Protein AF-A0A7X0UCZ8-F1 (afdb_monomer_lite)

Organism: NCBI:txid592050

pLDDT: mean 82.76, std 19.68, range [29.31, 97.31]

Secondary structure (DSSP, 8-state):
--GGGSS-HHHHHHHHHHHHHSEE--HHHHHHHHHHHHHH-HHHHHHHHHHTTTTS-HHHHHHHHHHHTT--S-HHHHHHHHHHHHHH-GGGHHHHHHHHHHHHHTTTT--GGGGGGHHHHHHHHHHHHHHHHHHHSTT--S-EETT---------TTSPPPPPP---

Structure (mmCIF, N/CA/C/O backbone):
data_AF-A0A7X0UCZ8-F1
#
_entry.id   AF-A0A7X0UCZ8-F1
#
loop_
_atom_site.group_PDB
_atom_site.id
_atom_site.type_symbol
_atom_site.label_atom_id
_atom_site.label_alt_id
_atom_site.label_comp_id
_atom_site.label_asym_id
_atom_site.label_entity_id
_atom_site.label_seq_id
_atom_site.pdbx_PDB_ins_code
_atom_site.Cartn_x
_atom_site.Cartn_y
_atom_site.Cartn_z
_atom_site.occupancy
_atom_site.B_iso_or_equiv
_atom_site.auth_seq_id
_atom_site.auth_comp_id
_atom_site.auth_asym_id
_atom_site.auth_atom_id
_atom_site.pdbx_PDB_model_num
ATOM 1 N N . MET A 1 1 ? -18.449 2.171 -10.827 1.00 29.31 1 MET A N 1
ATOM 2 C CA . MET A 1 1 ? -17.319 2.023 -11.766 1.00 29.31 1 MET A CA 1
ATOM 3 C C . MET A 1 1 ? -16.038 2.181 -10.957 1.00 29.31 1 MET A C 1
ATOM 5 O O . MET A 1 1 ? -15.654 3.304 -10.693 1.00 29.31 1 MET A O 1
ATOM 9 N N . ALA A 1 2 ? -15.457 1.082 -10.466 1.00 35.38 2 ALA A N 1
ATOM 10 C CA . ALA A 1 2 ? -14.212 1.088 -9.673 1.00 35.38 2 ALA A CA 1
ATOM 11 C C . ALA A 1 2 ? -13.011 0.537 -10.474 1.00 35.38 2 ALA A C 1
ATOM 13 O O . ALA A 1 2 ? -11.942 0.298 -9.931 1.00 35.38 2 ALA A O 1
ATOM 14 N N . GLN A 1 3 ? -13.213 0.309 -11.777 1.00 36.84 3 GLN A N 1
ATOM 15 C CA . GLN A 1 3 ? -12.287 -0.409 -12.654 1.00 36.84 3 GLN A CA 1
ATOM 16 C C . GLN A 1 3 ? -11.164 0.477 -13.217 1.00 36.84 3 GLN A C 1
ATOM 18 O O . GLN A 1 3 ? -10.172 -0.047 -13.688 1.00 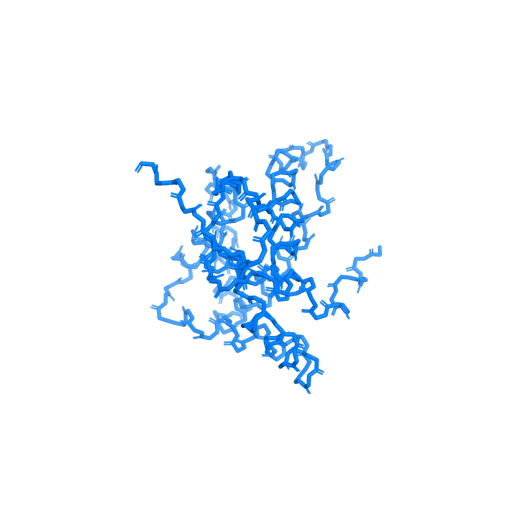36.84 3 GLN A O 1
ATOM 23 N N . THR A 1 4 ? -11.279 1.803 -13.125 1.00 46.66 4 THR A N 1
ATOM 24 C CA . THR A 1 4 ? -10.400 2.753 -13.830 1.00 46.66 4 THR A CA 1
ATOM 25 C C . THR A 1 4 ? -9.068 3.061 -13.134 1.00 46.66 4 THR A C 1
ATOM 27 O O . THR A 1 4 ? -8.270 3.804 -13.692 1.00 46.66 4 THR A O 1
ATOM 30 N N . LEU A 1 5 ? -8.804 2.534 -11.928 1.00 45.72 5 LEU A N 1
ATOM 31 C CA . LEU A 1 5 ? -7.565 2.820 -11.174 1.00 45.72 5 LEU A CA 1
ATOM 32 C C . LEU A 1 5 ? -6.546 1.665 -11.147 1.00 45.72 5 LEU A C 1
ATOM 34 O O . LEU A 1 5 ? -5.424 1.859 -10.684 1.00 45.72 5 LEU A O 1
ATOM 38 N N . PHE A 1 6 ? -6.915 0.483 -11.653 1.00 54.38 6 PHE A N 1
ATOM 39 C CA . PHE A 1 6 ? -5.992 -0.632 -11.919 1.00 54.38 6 PHE A CA 1
ATOM 40 C C . PHE A 1 6 ? -5.292 -0.515 -13.276 1.00 54.38 6 PHE A C 1
ATOM 42 O O . PHE A 1 6 ? -4.556 -1.419 -13.652 1.00 54.38 6 PHE A O 1
ATOM 49 N N . ASP A 1 7 ? -5.516 0.574 -14.010 1.00 65.31 7 ASP A N 1
ATOM 50 C CA . ASP A 1 7 ? -4.993 0.720 -15.368 1.00 65.31 7 ASP A CA 1
ATOM 51 C C . ASP A 1 7 ? -3.790 1.668 -15.446 1.00 65.31 7 ASP A C 1
ATOM 53 O O . ASP A 1 7 ? -3.128 1.717 -16.479 1.00 65.31 7 ASP A O 1
ATOM 57 N N . ASP A 1 8 ? -3.481 2.410 -14.372 1.00 87.31 8 ASP A N 1
ATOM 58 C CA . ASP A 1 8 ? -2.333 3.321 -14.342 1.00 87.31 8 ASP A CA 1
ATOM 59 C C . ASP A 1 8 ? -1.157 2.734 -13.531 1.00 87.31 8 ASP A C 1
ATOM 61 O O . ASP A 1 8 ? -1.192 2.722 -12.291 1.00 87.31 8 ASP A O 1
ATOM 65 N N . PRO A 1 9 ? -0.067 2.306 -14.203 1.00 91.81 9 PRO A N 1
ATOM 66 C CA . PRO A 1 9 ? 1.162 1.855 -13.556 1.00 91.81 9 PRO A CA 1
ATOM 67 C C . PRO A 1 9 ? 1.762 2.866 -12.577 1.00 91.81 9 PRO A C 1
ATOM 69 O O . PRO A 1 9 ? 2.410 2.470 -11.606 1.00 91.81 9 PRO A O 1
ATOM 72 N N . ARG A 1 10 ? 1.558 4.169 -12.798 1.00 92.69 10 ARG A N 1
ATOM 73 C CA . ARG A 1 10 ? 2.065 5.228 -11.918 1.00 92.69 10 ARG A CA 1
ATOM 74 C C . ARG A 1 10 ? 1.300 5.266 -10.608 1.00 92.69 10 ARG A C 1
ATOM 76 O O . ARG A 1 10 ? 1.928 5.240 -9.553 1.00 92.69 10 ARG A O 1
ATOM 83 N N . ALA A 1 11 ? -0.030 5.262 -10.673 1.00 91.31 11 ALA A N 1
ATOM 84 C CA . ALA A 1 11 ? -0.882 5.220 -9.490 1.00 91.31 11 ALA A CA 1
ATOM 85 C C . ALA A 1 11 ? -0.619 3.956 -8.661 1.00 91.31 11 ALA A C 1
ATOM 87 O O . ALA A 1 11 ? -0.401 4.052 -7.454 1.00 91.31 11 ALA A O 1
ATOM 88 N N . ALA A 1 12 ? -0.543 2.786 -9.305 1.00 93.69 12 ALA A N 1
ATOM 89 C CA . ALA A 1 12 ? -0.247 1.531 -8.617 1.00 93.69 12 ALA A CA 1
ATOM 90 C C . ALA A 1 12 ? 1.138 1.538 -7.954 1.00 93.69 12 ALA A C 1
ATOM 92 O O . ALA A 1 12 ? 1.274 1.115 -6.806 1.00 93.69 12 ALA A O 1
ATOM 93 N N . THR A 1 13 ? 2.156 2.074 -8.637 1.00 95.19 13 THR A N 1
ATOM 94 C CA . THR A 1 13 ? 3.500 2.231 -8.065 1.00 95.19 13 THR A CA 1
ATOM 95 C C . THR A 1 13 ? 3.471 3.141 -6.839 1.00 95.19 13 THR A C 1
ATOM 97 O O . THR A 1 13 ? 4.021 2.775 -5.799 1.00 95.19 13 THR A O 1
ATOM 100 N N . THR A 1 14 ? 2.805 4.296 -6.913 1.00 94.12 14 THR A N 1
ATOM 101 C CA . THR A 1 14 ? 2.688 5.211 -5.770 1.00 94.12 14 THR A CA 1
ATOM 102 C C . THR A 1 14 ? 1.972 4.540 -4.598 1.00 94.12 14 THR A C 1
ATOM 104 O O . THR A 1 14 ? 2.508 4.532 -3.493 1.00 94.12 14 THR A O 1
ATOM 107 N N . ILE A 1 15 ? 0.814 3.915 -4.836 1.00 95.12 15 ILE A N 1
ATOM 108 C CA . ILE A 1 15 ? 0.029 3.233 -3.796 1.00 95.12 15 ILE A CA 1
ATOM 109 C C . ILE A 1 15 ? 0.858 2.155 -3.100 1.00 95.12 15 ILE A C 1
ATOM 111 O O . ILE A 1 15 ? 0.888 2.118 -1.874 1.00 95.12 15 ILE A O 1
ATOM 115 N N . LEU A 1 16 ? 1.560 1.304 -3.852 1.00 96.06 16 LEU A N 1
ATOM 116 C CA . LEU A 1 16 ? 2.333 0.208 -3.271 1.00 96.06 16 LEU A CA 1
ATOM 117 C C . LEU A 1 16 ? 3.518 0.708 -2.438 1.00 96.06 16 LEU A C 1
ATOM 119 O O . LEU A 1 16 ? 3.720 0.206 -1.336 1.00 96.06 16 LEU A O 1
ATOM 123 N N . ASN A 1 17 ? 4.261 1.723 -2.894 1.00 95.62 17 ASN A N 1
ATOM 124 C CA . ASN A 1 17 ? 5.337 2.301 -2.075 1.00 95.62 17 ASN A CA 1
ATOM 125 C C . ASN A 1 17 ? 4.781 2.941 -0.796 1.00 95.62 17 ASN A C 1
ATOM 127 O O . ASN A 1 17 ? 5.314 2.717 0.286 1.00 95.62 17 ASN A O 1
ATOM 131 N N . ARG A 1 18 ? 3.672 3.680 -0.880 1.00 94.06 18 ARG A N 1
ATOM 132 C CA . ARG A 1 18 ? 3.057 4.291 0.305 1.00 94.06 18 ARG A CA 1
ATOM 133 C C . ARG A 1 18 ? 2.524 3.238 1.276 1.00 94.06 18 ARG A C 1
ATOM 135 O O . ARG A 1 18 ? 2.893 3.253 2.441 1.00 94.06 18 ARG A O 1
ATOM 142 N N . ALA A 1 19 ? 1.762 2.261 0.795 1.00 95.25 19 ALA A N 1
ATOM 143 C CA . ALA A 1 19 ? 1.160 1.232 1.639 1.00 95.25 19 ALA A CA 1
ATOM 144 C C . ALA A 1 19 ? 2.196 0.313 2.311 1.00 95.25 19 ALA A C 1
ATOM 146 O O . ALA A 1 19 ? 2.001 -0.100 3.454 1.00 95.25 19 ALA A O 1
ATOM 147 N N . PHE A 1 20 ? 3.302 -0.017 1.635 1.00 95.69 20 PHE A N 1
ATOM 148 C CA . PHE A 1 20 ? 4.283 -0.980 2.148 1.00 95.69 20 PHE A CA 1
ATOM 149 C C . PHE A 1 20 ? 5.530 -0.366 2.776 1.00 95.69 20 PHE A C 1
ATOM 151 O O . PHE A 1 20 ? 6.134 -1.007 3.631 1.00 95.69 20 PHE A O 1
ATOM 158 N N . THR A 1 21 ? 5.980 0.809 2.356 1.00 92.50 21 THR A N 1
ATOM 159 C CA . THR A 1 21 ? 7.225 1.392 2.882 1.00 92.50 21 THR A CA 1
ATOM 160 C C . THR A 1 21 ? 7.039 2.785 3.442 1.00 92.50 21 THR A C 1
ATOM 162 O O . THR A 1 21 ? 7.993 3.326 3.992 1.00 92.50 21 THR A O 1
ATOM 165 N N . ASP A 1 22 ? 5.839 3.354 3.315 1.00 92.06 22 ASP A N 1
ATOM 166 C CA . ASP A 1 22 ? 5.529 4.712 3.739 1.00 92.06 22 ASP A CA 1
ATOM 167 C C . ASP A 1 22 ? 6.509 5.745 3.146 1.00 92.06 22 ASP A C 1
ATOM 169 O O . ASP A 1 22 ? 6.896 6.741 3.760 1.00 92.06 22 ASP A O 1
ATOM 173 N N . GLN A 1 23 ? 6.941 5.499 1.902 1.00 88.19 23 GLN A N 1
ATOM 174 C CA . GLN A 1 23 ? 7.967 6.278 1.208 1.00 88.19 23 GLN A CA 1
ATOM 175 C C . GLN A 1 23 ? 7.531 6.702 -0.195 1.00 88.19 23 GLN A C 1
ATOM 177 O O . GLN A 1 23 ? 6.704 6.065 -0.844 1.00 88.19 23 GLN A O 1
ATOM 182 N N . SER A 1 24 ? 8.148 7.780 -0.666 1.00 88.94 24 SER A N 1
ATOM 183 C CA . SER A 1 24 ? 8.110 8.268 -2.041 1.00 88.94 24 SER A CA 1
ATOM 184 C C . SER A 1 24 ? 9.463 7.952 -2.690 1.00 88.94 24 SER A C 1
ATOM 186 O O . SER A 1 24 ? 10.478 8.502 -2.251 1.00 88.94 24 SER A O 1
ATOM 188 N N . PRO A 1 25 ? 9.537 7.030 -3.663 1.00 88.56 25 PRO A N 1
ATOM 189 C CA . PRO A 1 25 ? 10.800 6.679 -4.308 1.00 88.56 25 PRO A CA 1
ATOM 190 C C . PRO A 1 25 ? 11.411 7.868 -5.067 1.00 88.56 25 PRO A C 1
ATOM 192 O O . PRO A 1 25 ? 10.709 8.778 -5.501 1.00 88.56 25 PRO A O 1
ATOM 195 N N . SER A 1 26 ? 12.731 7.838 -5.279 1.00 87.81 26 SER A N 1
ATOM 196 C CA . SER A 1 26 ? 13.392 8.794 -6.179 1.00 87.81 26 SER A CA 1
ATOM 197 C C . SER A 1 26 ? 12.856 8.677 -7.608 1.00 87.81 26 SER A C 1
ATOM 199 O O . SER A 1 26 ? 12.339 7.629 -8.001 1.00 87.81 26 SER A O 1
ATOM 201 N N . TYR A 1 27 ? 13.058 9.707 -8.431 1.00 86.19 27 TYR A N 1
ATOM 202 C CA . TYR A 1 27 ? 12.610 9.723 -9.826 1.00 86.19 27 TYR A CA 1
ATOM 203 C C . TYR A 1 27 ? 13.089 8.513 -10.632 1.00 86.19 27 TYR A C 1
ATOM 205 O O . TYR A 1 27 ? 12.324 7.888 -11.369 1.00 86.19 27 TYR A O 1
ATOM 213 N N . ALA A 1 28 ? 14.360 8.141 -10.473 1.00 90.62 28 ALA A N 1
ATOM 214 C CA . ALA A 1 28 ? 14.927 6.988 -11.162 1.00 90.62 28 ALA A CA 1
ATOM 215 C C . ALA A 1 28 ? 14.292 5.671 -10.684 1.00 90.62 28 ALA A C 1
ATOM 217 O O . ALA A 1 28 ? 13.911 4.833 -11.501 1.00 90.62 28 ALA A O 1
ATOM 218 N N . ALA A 1 29 ? 14.135 5.496 -9.367 1.00 93.19 29 ALA A N 1
ATOM 219 C CA . ALA A 1 29 ? 13.517 4.301 -8.801 1.00 93.19 29 ALA A CA 1
ATOM 220 C C . ALA A 1 29 ? 12.037 4.187 -9.195 1.00 93.19 29 ALA A C 1
ATOM 222 O O . ALA A 1 29 ? 11.591 3.106 -9.575 1.00 93.19 29 ALA A O 1
ATOM 223 N N . PHE A 1 30 ? 11.299 5.298 -9.169 1.00 93.75 30 PHE A N 1
ATOM 224 C CA . PHE A 1 30 ? 9.903 5.368 -9.581 1.00 93.75 30 PHE A CA 1
ATOM 225 C C . PHE A 1 30 ? 9.725 4.972 -11.046 1.00 93.75 30 PHE A C 1
ATOM 227 O O . PHE A 1 30 ? 8.945 4.072 -11.340 1.00 93.75 30 PHE A O 1
ATOM 234 N N . ASN A 1 31 ? 10.496 5.562 -11.964 1.00 95.25 31 ASN A N 1
ATOM 235 C CA . ASN A 1 31 ? 10.395 5.227 -13.387 1.00 95.25 31 ASN A CA 1
ATOM 236 C C . ASN A 1 31 ? 10.770 3.771 -13.680 1.00 95.25 31 ASN A C 1
ATOM 238 O O . ASN A 1 31 ? 10.119 3.136 -14.507 1.00 95.25 31 ASN A O 1
ATOM 242 N N . ASN A 1 32 ? 11.759 3.211 -12.977 1.00 96.25 32 ASN A N 1
ATOM 243 C CA . ASN A 1 32 ? 12.087 1.790 -13.097 1.00 96.25 32 ASN A CA 1
ATOM 244 C C . ASN A 1 32 ? 10.921 0.903 -12.640 1.00 96.25 32 ASN A C 1
ATOM 246 O O . ASN A 1 32 ? 10.589 -0.072 -13.308 1.00 96.25 32 ASN A O 1
ATOM 250 N N . GLN A 1 33 ? 10.269 1.247 -11.527 1.00 96.00 33 GLN A N 1
ATOM 251 C CA . GLN A 1 33 ? 9.104 0.515 -11.030 1.00 96.00 33 GLN A CA 1
ATOM 252 C C . GLN A 1 33 ? 7.895 0.633 -11.960 1.00 96.00 33 GLN A C 1
ATOM 254 O O . GLN A 1 33 ? 7.278 -0.379 -12.272 1.00 96.00 33 GLN A O 1
ATOM 259 N N . VAL A 1 34 ? 7.621 1.826 -12.489 1.00 95.94 34 VAL A N 1
ATOM 260 C CA . VAL A 1 34 ? 6.572 2.058 -13.492 1.00 95.94 34 VAL A CA 1
ATOM 261 C C . VAL A 1 34 ? 6.841 1.254 -14.768 1.00 95.94 34 VAL A C 1
ATOM 263 O O . VAL A 1 34 ? 5.917 0.661 -15.326 1.00 95.94 34 VAL A O 1
ATOM 266 N N . ALA A 1 35 ? 8.096 1.182 -15.220 1.00 96.62 35 ALA A N 1
ATOM 267 C CA . ALA A 1 35 ? 8.480 0.370 -16.372 1.00 96.62 35 ALA A CA 1
ATOM 268 C C . ALA A 1 35 ? 8.284 -1.133 -16.110 1.00 96.62 35 ALA A C 1
ATOM 270 O O . ALA A 1 35 ? 7.771 -1.831 -16.983 1.00 96.62 35 ALA A O 1
ATOM 271 N N . MET A 1 36 ? 8.626 -1.624 -14.910 1.00 95.00 36 MET A N 1
ATOM 272 C CA . MET A 1 36 ? 8.345 -3.008 -14.498 1.00 95.00 36 MET A CA 1
ATOM 273 C C . MET A 1 36 ? 6.839 -3.287 -14.466 1.00 95.00 36 MET A C 1
ATOM 275 O O . MET A 1 36 ? 6.382 -4.248 -15.073 1.00 95.00 36 MET A O 1
ATOM 279 N N . ALA A 1 37 ? 6.058 -2.412 -13.832 1.00 94.94 37 ALA A N 1
ATOM 280 C CA . ALA A 1 37 ? 4.606 -2.529 -13.753 1.00 94.94 37 ALA A CA 1
ATOM 281 C C . ALA A 1 37 ? 3.945 -2.553 -15.142 1.00 94.94 37 ALA A C 1
ATOM 283 O O . ALA A 1 37 ? 3.028 -3.334 -15.386 1.00 94.94 37 ALA A O 1
ATOM 284 N N . THR A 1 38 ? 4.458 -1.749 -16.076 1.00 93.88 38 THR A N 1
ATOM 285 C CA . THR A 1 38 ? 3.991 -1.720 -17.469 1.00 93.88 38 THR A CA 1
ATOM 286 C C . THR A 1 38 ? 4.355 -3.000 -18.224 1.00 93.88 38 THR A C 1
ATOM 288 O O . THR A 1 38 ? 3.549 -3.497 -19.004 1.00 93.88 38 THR A O 1
ATOM 291 N N . SER A 1 39 ? 5.561 -3.538 -18.022 1.00 95.38 39 SER A N 1
ATOM 292 C CA . SER A 1 39 ? 6.051 -4.689 -18.788 1.00 95.38 39 SER A CA 1
ATOM 293 C C . SER A 1 39 ? 5.473 -6.022 -18.317 1.00 95.38 39 SER A C 1
ATOM 295 O O . SER A 1 39 ? 5.191 -6.884 -19.146 1.00 95.38 39 SER A O 1
ATOM 297 N N . MET A 1 40 ? 5.288 -6.195 -17.006 1.00 94.31 40 MET A N 1
ATOM 298 C CA . MET A 1 40 ? 4.817 -7.452 -16.415 1.00 94.31 40 MET A CA 1
ATOM 299 C C . MET A 1 40 ? 3.318 -7.456 -16.088 1.00 94.31 40 MET A C 1
ATOM 301 O O . MET A 1 40 ? 2.758 -8.511 -15.803 1.00 94.31 40 MET A O 1
ATOM 305 N N . GLY A 1 41 ? 2.665 -6.293 -16.154 1.00 93.75 41 GLY A N 1
ATOM 306 C CA . GLY A 1 41 ? 1.278 -6.098 -15.741 1.00 93.75 41 GLY A CA 1
ATOM 307 C C . GLY A 1 41 ? 1.150 -5.793 -14.246 1.00 93.75 41 GLY A C 1
ATOM 308 O O . GLY A 1 41 ? 1.965 -6.224 -13.426 1.00 93.75 41 GLY A O 1
ATOM 309 N N . LEU A 1 42 ? 0.105 -5.040 -13.879 1.00 92.19 42 LEU A N 1
ATOM 310 C CA . LEU A 1 42 ? -0.037 -4.518 -12.512 1.00 92.19 42 LEU A CA 1
ATOM 311 C C . LEU A 1 42 ? -0.262 -5.610 -11.468 1.00 92.19 42 LEU A C 1
ATOM 313 O O . LEU A 1 42 ? 0.221 -5.476 -10.349 1.00 92.19 42 LEU A O 1
ATOM 317 N N . GLU A 1 43 ? -0.958 -6.689 -11.828 1.00 92.56 43 GLU A N 1
ATOM 318 C CA . GLU A 1 43 ? -1.190 -7.816 -10.922 1.00 92.56 43 GLU A CA 1
ATOM 319 C C . GLU A 1 43 ? 0.132 -8.487 -10.534 1.00 92.56 43 GLU A C 1
ATOM 321 O O . GLU A 1 43 ? 0.460 -8.573 -9.352 1.00 92.56 43 GLU A O 1
ATOM 326 N N . ALA A 1 44 ? 0.940 -8.876 -11.526 1.00 94.56 44 ALA A N 1
ATOM 327 C CA . ALA A 1 44 ? 2.245 -9.486 -11.289 1.00 94.56 44 ALA A CA 1
ATOM 328 C C . ALA A 1 44 ? 3.195 -8.534 -10.547 1.00 94.56 44 ALA A C 1
ATOM 330 O O . ALA A 1 44 ? 3.899 -8.955 -9.631 1.00 94.56 44 ALA A O 1
ATOM 331 N N . PHE A 1 45 ? 3.172 -7.241 -10.879 1.00 95.69 45 PHE A N 1
ATOM 332 C CA . PHE A 1 45 ? 3.951 -6.233 -10.166 1.00 95.69 45 PHE A CA 1
ATOM 333 C C . PHE A 1 45 ? 3.541 -6.099 -8.694 1.00 95.69 45 PHE A C 1
ATOM 335 O O . PHE A 1 45 ? 4.408 -6.049 -7.822 1.00 95.69 45 PHE A O 1
ATOM 342 N N . ALA A 1 46 ? 2.239 -6.075 -8.397 1.00 95.62 46 ALA A N 1
ATOM 343 C CA . ALA A 1 46 ? 1.743 -6.007 -7.028 1.00 95.62 46 ALA A CA 1
ATOM 344 C C . ALA A 1 46 ? 2.171 -7.242 -6.225 1.00 95.62 46 ALA A C 1
ATOM 346 O O . ALA A 1 46 ? 2.667 -7.097 -5.107 1.00 95.62 46 ALA A O 1
ATOM 347 N N . LEU A 1 47 ? 2.048 -8.441 -6.803 1.00 95.81 47 LEU A N 1
ATOM 348 C CA . LEU A 1 47 ? 2.506 -9.687 -6.183 1.00 95.81 47 LEU A CA 1
ATOM 349 C C . LEU A 1 47 ? 4.008 -9.661 -5.880 1.00 95.81 47 LEU A C 1
ATOM 351 O O . LEU A 1 47 ? 4.402 -9.936 -4.747 1.00 95.81 47 LEU A O 1
ATOM 355 N N . GLU A 1 48 ? 4.834 -9.256 -6.846 1.00 95.94 48 GLU A N 1
ATOM 356 C CA . GLU A 1 48 ? 6.287 -9.135 -6.677 1.00 95.94 48 GLU A CA 1
ATOM 357 C C . GLU A 1 48 ? 6.652 -8.109 -5.590 1.00 95.94 48 GLU A C 1
ATOM 359 O O . GLU A 1 48 ? 7.588 -8.305 -4.810 1.00 95.94 48 GLU A O 1
ATOM 364 N N . PHE A 1 49 ? 5.894 -7.013 -5.488 1.00 95.25 49 PHE A N 1
ATOM 365 C CA . PHE A 1 49 ? 6.085 -6.015 -4.438 1.00 95.25 49 PHE A CA 1
ATOM 366 C C . PHE A 1 49 ? 5.748 -6.588 -3.056 1.00 95.25 49 PHE A C 1
ATOM 368 O O . PHE A 1 49 ? 6.546 -6.464 -2.125 1.00 95.25 49 PHE A O 1
ATOM 375 N N . GLY A 1 50 ? 4.594 -7.249 -2.928 1.00 95.12 50 GLY A N 1
ATOM 376 C CA . GLY A 1 50 ? 4.136 -7.869 -1.683 1.00 95.12 50 GLY A CA 1
ATOM 377 C C . GLY A 1 50 ? 5.028 -9.024 -1.221 1.00 95.12 50 GLY A C 1
ATOM 378 O O . GLY A 1 50 ? 5.244 -9.191 -0.021 1.00 95.12 50 GLY A O 1
ATOM 379 N N . ALA A 1 51 ? 5.627 -9.771 -2.152 1.00 95.69 51 ALA A N 1
ATOM 380 C CA . ALA A 1 51 ? 6.539 -10.876 -1.855 1.00 95.69 51 ALA A CA 1
ATOM 381 C C . ALA A 1 51 ? 7.760 -10.445 -1.020 1.00 95.69 51 ALA A C 1
ATOM 383 O O . ALA A 1 51 ? 8.272 -11.231 -0.221 1.00 95.69 51 ALA A O 1
ATOM 384 N N . ARG A 1 52 ? 8.178 -9.174 -1.113 1.00 94.75 52 ARG A N 1
ATOM 385 C CA . ARG A 1 52 ? 9.258 -8.588 -0.291 1.00 94.75 52 ARG A CA 1
ATOM 386 C C . ARG A 1 52 ? 8.943 -8.593 1.208 1.00 94.75 52 ARG A C 1
ATOM 388 O O . ARG A 1 52 ? 9.854 -8.504 2.024 1.00 94.75 52 ARG A O 1
ATOM 395 N N . PHE A 1 53 ? 7.667 -8.728 1.563 1.00 95.12 53 PHE A N 1
ATOM 396 C CA . PHE A 1 53 ? 7.159 -8.735 2.933 1.00 95.12 53 PHE A CA 1
ATOM 397 C C . PHE A 1 53 ? 6.697 -10.127 3.387 1.00 95.12 53 PHE A C 1
ATOM 399 O O . PHE A 1 53 ? 6.092 -10.258 4.448 1.00 95.12 53 PHE A O 1
ATOM 406 N N . ALA A 1 54 ? 7.012 -11.193 2.639 1.00 91.50 54 ALA A N 1
ATOM 407 C CA . ALA A 1 54 ? 6.574 -12.561 2.943 1.00 91.50 54 ALA A CA 1
ATOM 408 C C . ALA A 1 54 ? 7.045 -13.100 4.314 1.00 91.50 54 ALA A C 1
ATOM 410 O O . ALA A 1 54 ? 6.470 -14.069 4.828 1.00 91.50 54 ALA A O 1
ATOM 411 N N . GLY A 1 55 ? 8.083 -12.479 4.892 1.00 92.94 55 GLY A N 1
ATOM 412 C CA . GLY A 1 55 ? 8.600 -12.779 6.229 1.00 92.94 55 GLY A CA 1
ATOM 413 C C . GLY A 1 55 ? 7.719 -12.285 7.382 1.00 92.94 55 GLY A C 1
ATOM 414 O O . GLY A 1 55 ? 7.910 -12.735 8.508 1.00 92.94 55 GLY A O 1
ATOM 415 N N . LEU A 1 56 ? 6.756 -11.399 7.118 1.00 95.69 56 LEU A N 1
ATOM 416 C CA . LEU A 1 56 ? 5.785 -10.939 8.109 1.00 95.69 56 LEU A CA 1
ATOM 417 C C . LEU A 1 56 ? 4.608 -11.921 8.221 1.00 95.69 56 LEU A C 1
ATOM 419 O O . LEU A 1 56 ? 4.222 -12.579 7.248 1.00 95.69 56 LEU A O 1
ATOM 423 N N . SER A 1 57 ? 4.032 -12.024 9.419 1.00 96.25 57 SER A N 1
ATOM 424 C CA . SER A 1 57 ? 2.752 -12.706 9.628 1.00 96.25 57 SER A CA 1
ATOM 425 C C . SER A 1 57 ? 1.589 -11.874 9.084 1.00 96.25 57 SER A C 1
ATOM 427 O O . SER A 1 57 ? 1.714 -10.672 8.871 1.00 96.25 57 SER A O 1
ATOM 429 N N . GLU A 1 58 ? 0.428 -12.491 8.899 1.00 96.19 58 GLU A N 1
ATOM 430 C CA . GLU A 1 58 ? -0.801 -11.824 8.458 1.00 96.19 58 GLU A CA 1
ATOM 431 C C . GLU A 1 58 ? -1.216 -10.704 9.423 1.00 96.19 58 GLU A C 1
ATOM 433 O O . GLU A 1 58 ? -1.675 -9.657 8.985 1.00 96.19 58 GLU A O 1
ATOM 438 N N . ASP A 1 59 ? -0.984 -10.905 10.722 1.00 95.12 59 ASP A N 1
ATOM 439 C CA . ASP A 1 59 ? -1.246 -9.934 11.791 1.00 95.12 59 ASP A CA 1
ATOM 440 C C . ASP A 1 59 ? -0.297 -8.719 11.717 1.00 95.12 59 ASP A C 1
ATOM 442 O O . ASP A 1 59 ? -0.702 -7.557 11.841 1.00 95.12 59 ASP A O 1
ATOM 446 N N . GLN A 1 60 ? 0.982 -8.987 11.430 1.00 96.69 60 GLN A N 1
ATOM 447 C CA . GLN A 1 60 ? 1.980 -7.947 11.192 1.00 96.69 60 GLN A CA 1
ATOM 448 C C . GLN A 1 60 ? 1.681 -7.190 9.897 1.00 96.69 60 GLN A C 1
ATOM 450 O O . GLN A 1 60 ? 1.730 -5.966 9.896 1.00 96.69 60 GLN A O 1
ATOM 455 N N . LEU A 1 61 ? 1.316 -7.891 8.820 1.00 96.38 61 LEU A N 1
ATOM 456 C CA . LEU A 1 61 ? 0.939 -7.290 7.541 1.00 96.38 61 LEU A CA 1
ATOM 457 C C . LEU A 1 61 ? -0.315 -6.427 7.675 1.00 96.38 61 LEU A C 1
ATOM 459 O O . LEU A 1 61 ? -0.322 -5.304 7.178 1.00 96.38 61 LEU A O 1
ATOM 463 N N . SER A 1 62 ? -1.353 -6.894 8.376 1.00 96.19 62 SER A N 1
ATOM 464 C CA . SER A 1 62 ? -2.569 -6.104 8.580 1.00 96.19 62 SER A CA 1
ATOM 465 C C . SER A 1 62 ? -2.287 -4.825 9.362 1.00 96.19 62 SER A C 1
ATOM 467 O O . SER A 1 62 ? -2.775 -3.759 8.996 1.00 96.19 62 SER A O 1
ATOM 469 N N . THR A 1 63 ? -1.467 -4.914 10.410 1.00 96.06 63 THR A N 1
ATOM 470 C CA . THR A 1 63 ? -1.074 -3.748 11.212 1.00 96.06 63 THR A CA 1
ATOM 471 C C . THR A 1 63 ? -0.219 -2.782 10.399 1.00 96.06 63 THR A C 1
ATOM 473 O O . THR A 1 63 ? -0.463 -1.579 10.423 1.00 96.06 63 THR A O 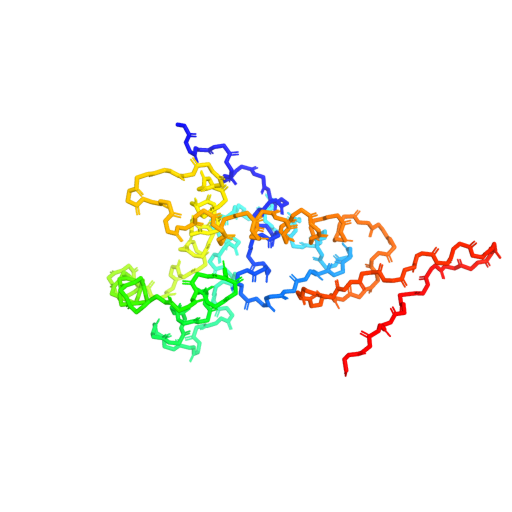1
ATOM 476 N N . HIS A 1 64 ? 0.748 -3.310 9.651 1.00 95.06 64 HIS A N 1
ATOM 477 C CA . HIS A 1 64 ? 1.677 -2.540 8.830 1.00 95.06 64 HIS A CA 1
ATOM 478 C C . HIS A 1 64 ? 0.961 -1.764 7.725 1.00 95.06 64 HIS A C 1
ATOM 480 O O . HIS A 1 64 ? 1.111 -0.549 7.631 1.00 95.06 64 HIS A O 1
ATOM 486 N N . LEU A 1 65 ? 0.128 -2.449 6.935 1.00 96.19 65 LEU A N 1
ATOM 487 C CA . LEU A 1 65 ? -0.630 -1.817 5.859 1.00 96.19 65 LEU A CA 1
ATOM 488 C C . LEU A 1 65 ? -1.581 -0.760 6.418 1.00 96.19 65 LEU A C 1
ATOM 490 O O . LEU A 1 65 ? -1.517 0.394 6.014 1.00 96.19 65 LEU A O 1
ATOM 494 N N . LEU A 1 66 ? -2.437 -1.113 7.381 1.00 95.62 66 LEU A N 1
ATOM 495 C CA . LEU A 1 66 ? -3.416 -0.159 7.913 1.00 95.62 66 LEU A CA 1
ATOM 496 C C . LEU A 1 66 ? -2.758 1.029 8.620 1.00 95.62 66 LEU A C 1
ATOM 498 O O . LEU A 1 66 ? -3.328 2.118 8.607 1.00 95.62 66 LEU A O 1
ATOM 502 N N . GLY A 1 67 ? -1.580 0.831 9.218 1.00 94.38 67 GLY A N 1
ATOM 503 C CA . GLY A 1 67 ? -0.775 1.908 9.788 1.00 94.38 67 GLY A CA 1
ATOM 504 C C . GLY A 1 67 ? -0.360 2.921 8.726 1.00 94.38 67 GLY A C 1
ATOM 505 O O . GLY A 1 67 ? -0.663 4.102 8.871 1.00 94.38 67 GLY A O 1
ATOM 506 N N . ASN A 1 68 ? 0.235 2.452 7.629 1.00 94.44 68 ASN A N 1
ATOM 507 C CA . ASN A 1 68 ? 0.690 3.318 6.536 1.00 94.44 68 ASN A CA 1
ATOM 508 C C . ASN A 1 68 ? -0.468 3.934 5.733 1.00 94.44 68 ASN A C 1
ATOM 510 O O . ASN A 1 68 ? -0.325 5.011 5.172 1.00 94.44 68 ASN A O 1
ATOM 514 N N . LEU A 1 69 ? -1.634 3.279 5.687 1.00 92.50 69 LEU A N 1
ATOM 515 C CA . LEU A 1 69 ? -2.857 3.867 5.127 1.00 92.50 69 LEU A CA 1
ATOM 516 C C . LEU A 1 69 ? -3.511 4.906 6.066 1.00 92.50 69 LEU A C 1
ATOM 518 O O . LEU A 1 69 ? -4.536 5.483 5.711 1.00 92.50 69 LEU A O 1
ATOM 522 N N . GLY A 1 70 ? -2.991 5.117 7.281 1.00 92.44 70 GLY A N 1
ATOM 523 C CA . GLY A 1 70 ? -3.590 6.028 8.264 1.00 92.44 70 GLY A CA 1
ATOM 524 C C . GLY A 1 70 ? -4.947 5.555 8.801 1.00 92.44 70 GLY A C 1
ATOM 525 O O . GLY A 1 70 ? -5.708 6.338 9.363 1.00 92.44 70 GLY A O 1
ATOM 526 N N . ALA A 1 71 ? -5.269 4.270 8.634 1.00 90.81 71 ALA A N 1
ATOM 527 C CA . ALA A 1 71 ? -6.541 3.671 9.036 1.00 90.81 71 ALA A CA 1
ATOM 528 C C . ALA A 1 71 ? -6.533 3.150 10.486 1.00 90.81 71 ALA A C 1
ATOM 530 O O . ALA A 1 71 ? -7.499 2.522 10.929 1.00 90.81 71 ALA A O 1
ATOM 531 N N . LEU A 1 72 ? -5.443 3.385 11.226 1.00 90.00 72 LEU A N 1
ATOM 532 C CA . LEU A 1 72 ? -5.310 3.038 12.638 1.00 90.00 72 LEU A CA 1
ATOM 533 C C . LEU A 1 72 ? -5.508 4.251 13.556 1.00 90.00 72 LEU A C 1
ATOM 535 O O . LEU A 1 72 ? -5.119 5.359 13.195 1.00 90.00 72 LEU A O 1
ATOM 539 N N . PRO A 1 73 ? -6.050 4.040 14.772 1.00 91.38 73 PRO A N 1
ATOM 540 C CA . PRO A 1 73 ? -6.461 2.755 15.355 1.00 91.38 73 PRO A CA 1
ATOM 541 C C . PRO A 1 73 ? -7.829 2.254 14.846 1.00 91.38 73 PRO A C 1
ATOM 543 O O . PRO A 1 73 ? -8.819 2.976 14.898 1.00 91.38 73 PRO A O 1
ATOM 546 N N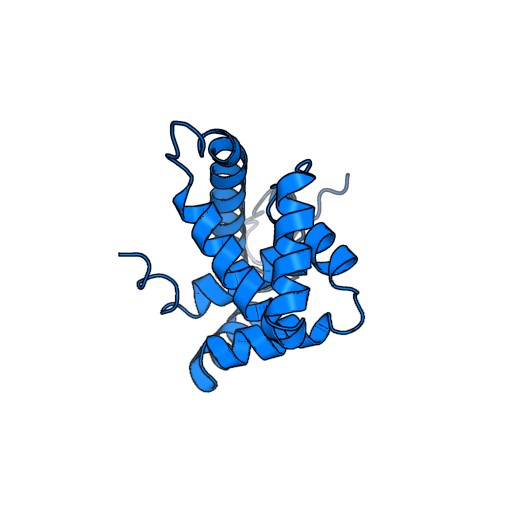 . ASN A 1 74 ? -7.908 0.984 14.421 1.00 89.56 74 ASN A N 1
ATOM 547 C CA . ASN A 1 74 ? -9.169 0.308 14.080 1.00 89.56 74 ASN A CA 1
ATOM 548 C C . ASN A 1 74 ? -9.039 -1.221 14.229 1.00 89.56 74 ASN A C 1
ATOM 550 O O . ASN A 1 74 ? -8.666 -1.928 13.293 1.00 89.56 74 ASN A O 1
ATOM 554 N N . ALA A 1 75 ? -9.337 -1.740 15.425 1.00 90.56 75 ALA A N 1
ATOM 555 C CA . ALA A 1 75 ? -9.153 -3.160 15.748 1.00 90.56 75 ALA A CA 1
ATOM 556 C C . ALA A 1 75 ? -10.057 -4.095 14.921 1.00 90.56 75 ALA A C 1
ATOM 558 O O . ALA A 1 75 ? -9.644 -5.196 14.550 1.00 90.56 75 ALA A O 1
ATOM 559 N N . GLY A 1 76 ? -11.277 -3.646 14.598 1.00 91.50 76 GLY A N 1
ATOM 560 C CA . GLY A 1 76 ? -12.205 -4.401 13.756 1.00 91.50 76 GLY A CA 1
ATOM 561 C C . GLY A 1 76 ? -11.663 -4.575 12.339 1.00 91.50 76 GLY A C 1
ATOM 562 O O . GLY A 1 76 ? -11.637 -5.690 11.822 1.00 91.50 76 GLY A O 1
ATOM 563 N N . LEU A 1 77 ? -11.148 -3.495 11.745 1.00 92.06 77 LEU A N 1
ATOM 564 C CA . LEU A 1 77 ? -10.537 -3.531 10.417 1.00 92.06 77 LEU A CA 1
ATOM 565 C C . LEU A 1 77 ? -9.232 -4.335 10.397 1.00 92.06 77 LEU A C 1
ATOM 567 O O . LEU A 1 77 ? -9.013 -5.094 9.457 1.00 92.06 77 LEU A O 1
ATOM 571 N N . GLN A 1 78 ? -8.395 -4.224 11.435 1.00 93.81 78 GLN A N 1
ATOM 572 C CA . GLN A 1 78 ? -7.197 -5.062 11.574 1.00 93.81 78 GLN A CA 1
ATOM 573 C C . GLN A 1 78 ? -7.552 -6.551 11.583 1.00 93.81 78 GLN A C 1
ATOM 575 O O . GLN A 1 78 ? -6.954 -7.324 10.838 1.00 93.81 78 GLN A O 1
ATOM 580 N N . THR A 1 79 ? -8.555 -6.938 12.376 1.00 95.69 79 THR A N 1
ATOM 581 C CA . THR A 1 79 ? -9.020 -8.331 12.461 1.00 95.69 79 THR A CA 1
ATOM 582 C C . THR A 1 79 ? -9.564 -8.806 11.116 1.00 95.69 79 THR A C 1
ATOM 584 O O . THR A 1 79 ? -9.143 -9.843 10.615 1.00 95.69 79 THR A O 1
ATOM 587 N N . ALA A 1 80 ? -10.426 -8.008 10.481 1.00 95.75 80 ALA A N 1
ATOM 588 C CA . ALA A 1 80 ? -11.005 -8.342 9.185 1.00 95.75 80 ALA A CA 1
ATOM 589 C C . ALA A 1 80 ? -9.942 -8.493 8.084 1.00 95.75 80 ALA A C 1
ATOM 591 O O . ALA A 1 80 ? -10.015 -9.423 7.283 1.00 95.75 80 ALA A O 1
ATOM 592 N N . LEU A 1 81 ? -8.934 -7.614 8.050 1.00 95.69 81 LEU A N 1
ATOM 593 C CA . LEU A 1 81 ? -7.850 -7.699 7.071 1.00 95.69 81 LEU A CA 1
ATOM 594 C C . LEU A 1 81 ? -6.967 -8.925 7.308 1.00 95.69 81 LEU A C 1
ATOM 596 O O . LEU A 1 81 ? -6.618 -9.619 6.357 1.00 95.69 81 LEU A O 1
ATOM 600 N N . LYS A 1 82 ? -6.628 -9.220 8.563 1.00 96.75 82 LYS A N 1
ATOM 601 C CA . LYS A 1 82 ? -5.900 -10.439 8.920 1.00 96.75 82 LYS A CA 1
ATOM 602 C C . LYS A 1 82 ? -6.653 -11.688 8.467 1.00 96.75 82 LYS A C 1
ATOM 604 O O . LYS A 1 82 ? -6.074 -12.515 7.767 1.00 96.75 82 LYS A O 1
ATOM 609 N N . ASP A 1 83 ? -7.926 -11.815 8.836 1.00 97.31 83 ASP A N 1
ATOM 610 C CA . ASP A 1 83 ? -8.750 -12.976 8.482 1.00 97.31 83 ASP A CA 1
ATOM 611 C C . ASP A 1 83 ? -8.868 -13.119 6.962 1.00 97.31 83 ASP A C 1
ATOM 613 O O . ASP A 1 83 ? -8.775 -14.223 6.421 1.00 97.31 83 ASP A O 1
ATOM 617 N N . TYR A 1 84 ? -8.982 -11.994 6.255 1.00 96.25 84 TYR A N 1
ATOM 618 C CA . TYR A 1 84 ? -8.967 -11.981 4.802 1.00 96.25 84 TYR A CA 1
ATOM 619 C C . TYR A 1 84 ? -7.632 -12.477 4.233 1.00 96.25 84 TYR A C 1
ATOM 621 O O . TYR A 1 84 ? -7.647 -13.340 3.360 1.00 96.25 84 TYR A O 1
ATOM 629 N N . LEU A 1 85 ? -6.483 -12.017 4.744 1.00 96.06 85 LEU A N 1
ATOM 630 C CA . LEU A 1 85 ? -5.156 -12.483 4.312 1.00 96.06 85 LEU A CA 1
ATOM 631 C C . LEU A 1 85 ? -4.926 -13.972 4.603 1.00 96.06 85 LEU A C 1
ATOM 633 O O . LEU A 1 85 ? -4.274 -14.646 3.806 1.00 96.06 85 LEU A O 1
ATOM 637 N N . VAL A 1 86 ? -5.484 -14.503 5.693 1.00 96.75 86 VAL A N 1
ATOM 638 C CA . VAL A 1 86 ? -5.488 -15.949 5.972 1.00 96.75 86 VAL A CA 1
ATOM 639 C C . VAL A 1 86 ? -6.329 -16.694 4.934 1.00 96.75 86 VAL A C 1
ATOM 641 O O . VAL A 1 86 ? -5.907 -17.738 4.440 1.00 96.75 86 VAL A O 1
ATOM 644 N N . PHE A 1 87 ? -7.496 -16.155 4.575 1.00 96.31 87 PHE A N 1
ATOM 645 C CA . PHE A 1 87 ? -8.409 -16.770 3.613 1.00 96.31 87 PHE A CA 1
ATOM 646 C C . PHE A 1 87 ? -7.869 -16.763 2.175 1.00 96.31 87 PHE A C 1
ATOM 648 O O . PHE A 1 87 ? -7.875 -17.802 1.518 1.00 96.31 87 PHE A O 1
ATOM 655 N N . VAL A 1 88 ? -7.392 -15.616 1.676 1.00 93.31 88 VAL A N 1
ATOM 656 C CA . VAL A 1 88 ? -6.857 -15.502 0.304 1.00 93.31 88 VAL A CA 1
ATOM 657 C C . VAL A 1 88 ? -5.409 -15.977 0.178 1.00 93.31 88 VAL A C 1
ATOM 659 O O . VAL A 1 88 ? -4.931 -16.221 -0.928 1.00 93.31 88 VAL A O 1
ATOM 662 N N . GLY A 1 89 ? -4.712 -16.112 1.306 1.00 93.12 89 GLY A N 1
ATOM 663 C CA . GLY A 1 89 ? -3.293 -16.423 1.388 1.00 93.12 89 GLY A CA 1
ATOM 664 C C . GLY A 1 89 ? -2.414 -15.172 1.308 1.00 93.12 89 GLY A C 1
ATOM 665 O O . GLY A 1 89 ? -2.544 -14.341 0.408 1.00 93.12 89 GLY A O 1
ATOM 666 N N . LYS A 1 90 ? -1.433 -15.072 2.213 1.00 90.88 90 LYS A N 1
ATOM 667 C CA . LYS A 1 90 ? -0.524 -13.914 2.309 1.00 90.88 90 LYS A CA 1
ATOM 668 C C . LYS A 1 90 ? 0.292 -13.611 1.051 1.00 90.88 90 LYS A C 1
ATOM 670 O O . LYS A 1 90 ? 0.768 -12.493 0.901 1.00 90.88 90 LYS A O 1
ATOM 675 N N . ALA A 1 91 ? 0.436 -14.568 0.132 1.00 93.38 91 ALA A N 1
ATOM 676 C CA . ALA A 1 91 ? 1.060 -14.324 -1.170 1.00 93.38 91 ALA A CA 1
ATOM 677 C C . ALA A 1 91 ? 0.329 -13.224 -1.969 1.00 93.38 91 ALA A C 1
ATOM 679 O O . ALA A 1 91 ? 0.959 -12.505 -2.737 1.00 93.38 91 ALA A O 1
ATOM 680 N N . GLN A 1 92 ? -0.970 -13.030 -1.713 1.00 93.94 92 GLN A N 1
ATOM 681 C CA . GLN A 1 92 ? -1.801 -12.030 -2.382 1.00 93.94 92 GLN A CA 1
ATOM 682 C C . GLN A 1 92 ? -1.727 -10.637 -1.745 1.00 93.94 92 GLN A C 1
ATOM 684 O O . GLN A 1 92 ? -2.389 -9.717 -2.223 1.00 93.94 92 GLN A O 1
ATOM 689 N N . VAL A 1 93 ? -0.929 -10.439 -0.688 1.00 96.00 93 VAL A N 1
ATOM 690 C CA . VAL A 1 93 ? -0.925 -9.191 0.097 1.00 96.00 93 VAL A CA 1
ATOM 691 C C . VAL A 1 93 ? -0.644 -7.944 -0.743 1.00 96.00 93 VAL A C 1
ATOM 693 O O . VAL A 1 93 ? -1.190 -6.883 -0.459 1.00 96.00 93 VAL A O 1
ATOM 696 N N . GLY A 1 94 ? 0.148 -8.066 -1.810 1.00 95.75 94 GLY A N 1
ATOM 697 C CA . GLY A 1 94 ? 0.396 -6.971 -2.745 1.00 95.75 94 GLY A CA 1
ATOM 698 C C . GLY A 1 94 ? -0.867 -6.481 -3.453 1.00 95.75 94 GLY A C 1
ATOM 699 O O . GLY A 1 94 ? -1.132 -5.280 -3.497 1.00 95.75 94 GLY A O 1
ATOM 700 N N . ILE A 1 95 ? -1.688 -7.412 -3.948 1.00 95.25 95 ILE A N 1
ATOM 701 C CA . ILE A 1 95 ? -2.981 -7.103 -4.573 1.00 95.25 95 ILE A CA 1
ATOM 702 C C . ILE A 1 95 ? -3.931 -6.508 -3.533 1.00 95.25 95 ILE A C 1
ATOM 704 O O . ILE A 1 95 ? -4.584 -5.502 -3.802 1.00 95.25 95 ILE A O 1
ATOM 708 N N . VAL A 1 96 ? -3.977 -7.093 -2.332 1.00 95.19 96 VAL A N 1
ATOM 709 C CA . VAL A 1 96 ? -4.839 -6.610 -1.243 1.00 95.19 96 VAL A CA 1
ATOM 710 C C . VAL A 1 96 ? -4.475 -5.180 -0.838 1.00 95.19 96 VAL A C 1
ATOM 712 O O . VAL A 1 96 ? -5.362 -4.343 -0.702 1.00 95.19 96 VAL A O 1
ATOM 715 N N . ALA A 1 97 ? -3.188 -4.863 -0.700 1.00 95.56 97 ALA A N 1
ATOM 716 C CA . ALA A 1 97 ? -2.726 -3.514 -0.378 1.00 95.56 97 ALA A CA 1
ATOM 717 C C . ALA A 1 97 ? -3.114 -2.496 -1.460 1.00 95.56 97 ALA A C 1
ATOM 719 O O . ALA A 1 97 ? -3.588 -1.406 -1.140 1.00 95.56 97 ALA A O 1
ATOM 720 N N . LEU A 1 98 ? -2.965 -2.865 -2.737 1.00 94.50 98 LEU A N 1
ATOM 721 C CA . LEU A 1 98 ? -3.373 -2.023 -3.859 1.00 94.50 98 LEU A CA 1
ATOM 722 C C . LEU A 1 98 ? -4.886 -1.752 -3.838 1.00 94.50 98 LEU A C 1
ATOM 724 O O . LEU A 1 98 ? -5.302 -0.599 -3.932 1.00 94.50 98 LEU A O 1
ATOM 728 N N . GLN A 1 99 ? -5.696 -2.795 -3.636 1.00 93.75 99 GLN A N 1
ATOM 729 C CA . GLN A 1 99 ? -7.152 -2.683 -3.500 1.00 93.75 99 GLN A CA 1
ATOM 730 C C . GLN A 1 99 ? -7.548 -1.783 -2.329 1.00 93.75 99 GLN A C 1
ATOM 732 O O . GLN A 1 99 ? -8.393 -0.906 -2.488 1.00 93.75 99 GLN A O 1
ATOM 737 N N . LEU A 1 100 ? -6.932 -1.965 -1.159 1.00 94.31 100 LEU A N 1
ATOM 738 C CA . LEU A 1 100 ? -7.212 -1.150 0.022 1.00 94.31 100 LEU A CA 1
ATOM 739 C C . LEU A 1 100 ? -6.870 0.322 -0.200 1.00 94.31 100 LEU A C 1
ATOM 741 O O . LEU A 1 100 ? -7.683 1.179 0.136 1.00 94.31 100 LEU A O 1
ATOM 745 N N . GLY A 1 101 ? -5.710 0.617 -0.793 1.00 93.19 101 GLY A N 1
ATOM 746 C CA . GLY A 1 101 ? -5.312 1.989 -1.107 1.00 93.19 101 GLY A CA 1
ATOM 747 C C . GLY A 1 101 ? -6.305 2.671 -2.049 1.00 93.19 101 GLY A C 1
ATOM 748 O O . GLY A 1 101 ? -6.689 3.813 -1.822 1.00 93.19 101 GLY A O 1
ATOM 749 N N . GLN A 1 102 ? -6.789 1.957 -3.066 1.00 91.62 102 GLN A N 1
ATOM 750 C CA . GLN A 1 102 ? -7.801 2.475 -3.991 1.00 91.62 102 GLN A CA 1
ATOM 751 C C . GLN A 1 102 ? -9.168 2.667 -3.327 1.00 91.62 102 GLN A C 1
ATOM 753 O O . GLN A 1 102 ? -9.819 3.687 -3.552 1.00 91.62 102 GLN A O 1
ATOM 758 N N . ILE A 1 103 ? -9.608 1.698 -2.515 1.00 92.31 103 ILE A N 1
ATOM 759 C CA . ILE A 1 103 ? -10.862 1.798 -1.763 1.00 92.31 103 ILE A CA 1
ATOM 760 C C . ILE A 1 103 ? -10.802 3.024 -0.863 1.00 92.31 103 ILE A C 1
ATOM 762 O O . ILE A 1 103 ? -11.695 3.859 -0.944 1.00 92.31 103 ILE A O 1
ATOM 766 N N . LEU A 1 104 ? -9.739 3.169 -0.067 1.00 92.69 104 LEU A N 1
ATOM 767 C CA . LEU A 1 104 ? -9.581 4.301 0.837 1.00 92.69 104 LEU A CA 1
ATOM 768 C C . LEU A 1 104 ? -9.582 5.628 0.072 1.00 92.69 104 LEU A C 1
ATOM 770 O O . LEU A 1 104 ? -10.287 6.547 0.475 1.00 92.69 104 LEU A O 1
ATOM 774 N N . SER A 1 105 ? -8.892 5.709 -1.069 1.00 91.12 105 SER A N 1
ATOM 775 C CA . SER A 1 105 ? -8.919 6.903 -1.921 1.00 91.12 105 SER A CA 1
ATOM 776 C C . SER A 1 105 ? -10.320 7.306 -2.382 1.00 91.12 105 SER A C 1
ATOM 778 O O . SER A 1 105 ? -10.610 8.496 -2.493 1.00 91.12 105 SER A O 1
ATOM 780 N N . GLY A 1 106 ? -11.211 6.340 -2.614 1.00 90.50 106 GLY A N 1
ATOM 781 C CA . GLY A 1 106 ? -12.602 6.593 -3.000 1.00 90.50 106 GLY A CA 1
ATOM 782 C C . GLY A 1 106 ? -13.515 7.056 -1.858 1.00 90.50 106 GLY A C 1
ATOM 783 O O . GLY A 1 106 ? -14.664 7.415 -2.113 1.00 90.50 106 GLY A O 1
ATOM 784 N N . LEU A 1 107 ? -13.041 7.054 -0.607 1.00 91.94 107 LEU A N 1
ATOM 785 C CA . LEU A 1 107 ? -13.837 7.379 0.583 1.00 91.94 107 LEU A CA 1
ATOM 786 C C . LEU A 1 107 ? -13.682 8.837 1.050 1.00 91.94 107 LEU A C 1
ATOM 788 O O . LEU A 1 107 ? -14.199 9.205 2.105 1.00 91.94 107 LEU A O 1
ATOM 792 N N . GLU A 1 108 ? -13.043 9.707 0.265 1.00 88.81 108 GLU A N 1
ATOM 793 C CA . GLU A 1 108 ? -12.848 11.126 0.613 1.00 88.81 108 GLU A CA 1
ATOM 794 C C . GLU A 1 108 ? -14.152 11.926 0.741 1.00 88.81 108 GLU A C 1
ATOM 796 O O . GLU A 1 108 ? -14.167 13.014 1.303 1.00 88.81 108 GLU A O 1
ATOM 801 N N . HIS A 1 109 ? -15.270 11.388 0.261 1.00 89.12 109 HIS A N 1
ATOM 802 C CA . HIS A 1 109 ? -16.604 11.970 0.422 1.00 89.12 109 HIS A CA 1
ATOM 803 C C . HIS A 1 109 ? -17.573 10.999 1.107 1.00 89.12 109 HIS A C 1
ATOM 805 O O . HIS A 1 109 ? -18.792 11.128 0.974 1.00 89.12 109 HIS A O 1
ATOM 81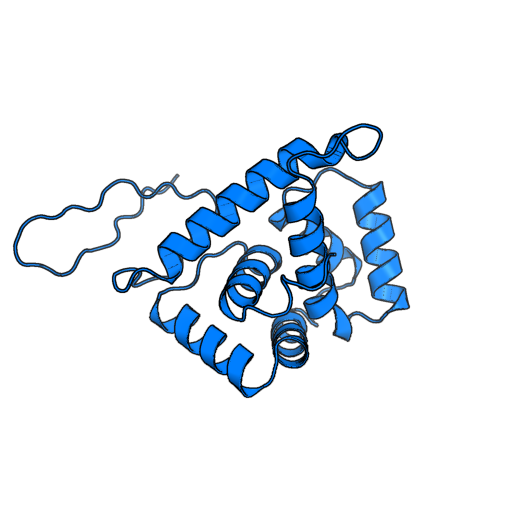1 N N . ALA A 1 110 ? -17.043 9.998 1.816 1.00 89.06 110 ALA A N 1
ATOM 812 C CA . ALA A 1 110 ? -17.849 8.995 2.491 1.00 89.06 110 ALA A CA 1
ATOM 813 C C . ALA A 1 110 ? -18.765 9.628 3.548 1.00 89.06 110 ALA A C 1
ATOM 815 O O . ALA A 1 110 ? -18.363 10.484 4.335 1.00 89.06 110 ALA A O 1
ATOM 816 N N . THR A 1 111 ? -20.011 9.164 3.578 1.00 89.38 111 THR A N 1
ATOM 817 C CA . THR A 1 111 ? -21.036 9.565 4.549 1.00 89.38 111 THR A CA 1
ATOM 818 C C . THR A 1 111 ? -21.649 8.320 5.200 1.00 89.38 111 THR A C 1
ATOM 820 O O . THR A 1 111 ? -21.327 7.189 4.825 1.00 89.38 111 THR A O 1
ATOM 823 N N . GLY A 1 112 ? -22.510 8.501 6.207 1.00 91.25 112 GLY A N 1
ATOM 824 C CA . GLY A 1 112 ? -23.133 7.383 6.923 1.00 91.25 112 GLY A CA 1
ATOM 825 C C . GLY A 1 112 ? -22.106 6.532 7.675 1.00 91.25 112 GLY A C 1
ATOM 826 O O . GLY A 1 112 ? -21.191 7.066 8.296 1.00 91.25 112 GLY A O 1
ATOM 827 N N . GLU A 1 113 ? -22.235 5.208 7.605 1.00 85.75 113 GLU A N 1
ATOM 828 C CA . GLU A 1 113 ? -21.357 4.264 8.319 1.00 85.75 113 GLU A CA 1
ATOM 829 C C . GLU A 1 113 ? -19.891 4.328 7.856 1.00 85.75 113 GLU A C 1
ATOM 831 O O . GLU A 1 113 ? -18.980 4.057 8.634 1.00 85.75 113 GLU A O 1
ATOM 836 N N . GLN A 1 114 ? -19.646 4.743 6.610 1.00 86.06 114 GLN A N 1
ATOM 837 C CA . GLN A 1 114 ? -18.297 4.866 6.050 1.00 86.06 114 GLN A CA 1
ATOM 838 C C . GLN A 1 114 ? -17.632 6.210 6.377 1.00 86.06 114 GLN A C 1
ATOM 840 O O . GLN A 1 114 ? -16.439 6.371 6.127 1.00 86.06 114 GLN A O 1
ATOM 845 N N . ALA A 1 115 ? -18.362 7.161 6.978 1.00 90.69 115 ALA A N 1
ATOM 846 C CA . ALA A 1 115 ? -17.827 8.473 7.352 1.00 90.69 115 ALA A CA 1
ATOM 847 C C . ALA A 1 115 ? -16.626 8.375 8.309 1.00 90.69 115 ALA A C 1
ATOM 849 O O . ALA A 1 115 ? -15.783 9.268 8.334 1.00 90.69 115 ALA A O 1
ATOM 850 N N . VAL A 1 116 ? -16.505 7.269 9.052 1.00 89.06 116 VAL A N 1
ATOM 851 C CA . VAL A 1 116 ? -15.344 6.984 9.910 1.00 89.06 116 VAL A CA 1
ATOM 852 C C . VAL A 1 116 ? -14.018 6.951 9.133 1.00 89.06 116 VAL A C 1
ATOM 854 O O . VAL A 1 116 ? -12.978 7.270 9.698 1.00 89.06 116 VAL A O 1
ATOM 857 N N . PHE A 1 117 ? -14.042 6.627 7.835 1.00 90.06 117 PHE A N 1
ATOM 858 C CA . PHE A 1 117 ? -12.851 6.577 6.980 1.00 90.06 117 PHE A CA 1
ATOM 859 C C . PHE A 1 117 ? -12.564 7.888 6.245 1.00 90.06 117 PHE A C 1
ATOM 861 O O . PHE A 1 117 ? -11.498 8.016 5.653 1.00 90.06 117 PHE A O 1
ATOM 868 N N . HIS A 1 118 ? -13.469 8.871 6.293 1.00 90.56 118 HIS A N 1
ATOM 869 C CA . HIS A 1 118 ? -13.344 10.118 5.535 1.00 90.56 118 HIS A CA 1
ATOM 870 C C . HIS A 1 118 ? -12.028 10.856 5.825 1.00 90.56 118 HIS A C 1
ATOM 872 O O . HIS A 1 118 ? -11.301 11.215 4.903 1.00 90.56 118 HIS A O 1
ATOM 878 N N . ALA A 1 119 ? -11.688 11.044 7.104 1.00 90.56 119 ALA A N 1
ATOM 879 C CA . ALA A 1 119 ? -10.465 11.752 7.484 1.00 90.56 119 ALA A CA 1
ATOM 880 C C . ALA A 1 119 ? -9.196 11.020 7.007 1.00 90.56 119 ALA A C 1
ATOM 882 O O . ALA A 1 119 ? -8.285 11.656 6.478 1.00 90.56 119 ALA A O 1
ATOM 883 N N . ALA A 1 120 ? -9.166 9.689 7.140 1.00 91.06 120 ALA A N 1
ATOM 884 C CA . ALA A 1 120 ? -8.065 8.864 6.650 1.00 91.06 120 ALA A CA 1
ATOM 885 C C . ALA A 1 120 ? -7.962 8.916 5.117 1.00 91.06 120 ALA A C 1
ATOM 887 O O . ALA A 1 120 ? -6.870 9.061 4.584 1.00 91.06 120 ALA A O 1
ATOM 888 N N . ALA A 1 121 ? -9.093 8.888 4.409 1.00 91.62 121 ALA A N 1
ATOM 889 C CA . ALA A 1 121 ? -9.149 8.998 2.954 1.00 91.62 121 ALA A CA 1
ATOM 890 C C . ALA A 1 121 ? -8.600 10.332 2.438 1.00 91.62 121 ALA A C 1
ATOM 892 O O . ALA A 1 121 ? -7.815 10.353 1.492 1.00 91.62 121 ALA A O 1
ATOM 893 N N . VAL A 1 122 ? -8.962 11.444 3.085 1.00 89.44 122 VAL A N 1
ATOM 894 C CA . VAL A 1 122 ? -8.438 12.775 2.742 1.00 89.44 122 VAL A CA 1
ATOM 895 C C . VAL A 1 122 ? -6.923 12.839 2.952 1.00 89.44 122 VAL A C 1
ATOM 897 O O . VAL A 1 122 ? -6.206 13.318 2.073 1.00 89.44 122 VAL A O 1
ATOM 900 N N . ALA A 1 123 ? -6.424 12.341 4.088 1.00 90.62 123 ALA A N 1
ATOM 901 C CA . ALA A 1 123 ? -4.989 12.306 4.368 1.00 90.62 123 ALA A CA 1
ATOM 902 C C . ALA A 1 123 ? -4.238 11.427 3.355 1.00 90.62 123 ALA A C 1
ATOM 904 O O . ALA A 1 123 ? -3.264 11.870 2.751 1.00 90.62 123 ALA A O 1
ATOM 905 N N . TRP A 1 124 ? -4.753 10.228 3.092 1.00 93.44 124 TRP A N 1
ATOM 906 C CA . TRP A 1 124 ? -4.203 9.286 2.126 1.00 93.44 124 TRP A CA 1
ATOM 907 C C . TRP A 1 124 ? -4.139 9.863 0.704 1.00 93.44 124 TRP A C 1
ATOM 909 O O . TRP A 1 124 ? -3.090 9.809 0.064 1.00 93.44 124 TRP A O 1
ATOM 919 N N . ASN A 1 125 ? -5.213 10.494 0.215 1.00 89.88 125 ASN A N 1
ATOM 920 C CA . ASN A 1 125 ? -5.222 11.129 -1.109 1.00 89.88 125 ASN A CA 1
ATOM 921 C C .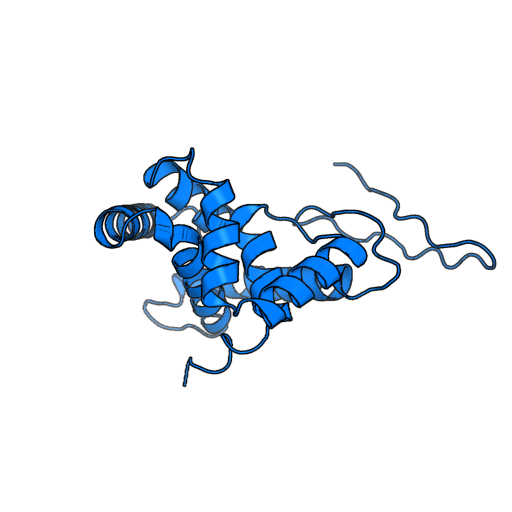 ASN A 1 125 ? -4.205 12.265 -1.211 1.00 89.88 125 ASN A C 1
ATOM 923 O O . ASN A 1 125 ? -3.527 12.399 -2.233 1.00 89.88 125 ASN A O 1
ATOM 927 N N . LYS A 1 126 ? -4.060 13.057 -0.143 1.00 86.56 126 LYS A N 1
ATOM 928 C CA . LYS A 1 126 ? -3.027 14.089 -0.073 1.00 86.56 126 LYS A CA 1
ATOM 929 C C . LYS A 1 126 ? -1.625 13.481 -0.153 1.00 86.56 126 LYS A C 1
ATOM 931 O O . LYS A 1 126 ? -0.808 13.957 -0.936 1.00 86.56 126 LYS A O 1
ATOM 936 N N . GLU A 1 127 ? -1.353 12.425 0.604 1.00 88.69 127 GLU A N 1
ATOM 937 C CA . GLU A 1 127 ? -0.052 11.754 0.583 1.00 88.69 127 GLU A CA 1
ATOM 938 C C . GLU A 1 127 ? 0.262 11.117 -0.770 1.00 88.69 127 GLU A C 1
ATOM 940 O O . GLU A 1 127 ? 1.394 11.220 -1.236 1.00 88.69 127 GLU A O 1
ATOM 945 N N . LEU A 1 128 ? -0.718 10.500 -1.435 1.00 89.69 128 LEU A N 1
ATOM 946 C CA . LEU A 1 128 ? -0.539 9.965 -2.786 1.00 89.69 128 LEU A CA 1
ATOM 947 C C . LEU A 1 128 ? -0.207 11.071 -3.793 1.00 89.69 128 LEU A C 1
ATOM 949 O O . LEU A 1 128 ? 0.686 10.890 -4.625 1.00 89.69 128 LEU A O 1
ATOM 953 N N . ALA A 1 129 ? -0.899 12.211 -3.719 1.00 86.75 129 ALA A N 1
ATOM 954 C CA . ALA A 1 129 ? -0.637 13.354 -4.587 1.00 86.75 129 ALA A CA 1
ATOM 955 C C . ALA A 1 129 ? 0.775 13.918 -4.361 1.00 86.75 129 ALA A C 1
ATOM 957 O O . ALA A 1 129 ? 1.519 14.110 -5.325 1.00 86.75 129 ALA A O 1
ATOM 958 N N . ASP A 1 130 ? 1.168 14.112 -3.100 1.00 82.56 130 ASP A N 1
ATOM 959 C CA . ASP A 1 130 ? 2.493 14.615 -2.726 1.00 82.56 130 ASP A CA 1
ATOM 960 C C . ASP A 1 130 ? 3.601 13.625 -3.140 1.00 82.56 130 ASP A C 1
ATOM 962 O O . ASP A 1 130 ? 4.608 14.016 -3.738 1.00 82.56 130 ASP A O 1
ATOM 966 N N . ALA A 1 131 ? 3.394 12.326 -2.908 1.00 86.31 131 ALA A N 1
ATOM 967 C CA . ALA A 1 131 ? 4.338 11.272 -3.269 1.00 86.31 131 ALA A CA 1
ATOM 968 C C . ALA A 1 131 ? 4.523 11.144 -4.782 1.00 86.31 131 ALA A C 1
ATOM 970 O O . ALA A 1 131 ? 5.651 10.997 -5.265 1.00 86.31 131 ALA A O 1
ATOM 971 N N . TYR A 1 132 ? 3.435 11.231 -5.548 1.00 87.06 132 TYR A N 1
ATOM 972 C CA . TYR A 1 132 ? 3.502 11.228 -7.004 1.00 87.06 132 TYR A CA 1
ATOM 973 C C . TYR A 1 132 ? 4.193 12.487 -7.539 1.00 87.06 132 TYR A C 1
ATOM 975 O O . TYR A 1 132 ? 5.054 12.383 -8.415 1.00 87.06 132 TYR A O 1
ATOM 983 N N . ALA A 1 133 ? 3.874 13.669 -7.003 1.00 84.88 133 ALA A N 1
ATOM 984 C CA . ALA A 1 133 ? 4.521 14.922 -7.391 1.00 84.88 133 ALA A CA 1
ATOM 985 C C . ALA A 1 133 ? 6.036 14.880 -7.135 1.00 84.88 133 ALA A C 1
ATOM 987 O O . ALA A 1 133 ? 6.818 15.285 -7.994 1.00 84.88 133 ALA A O 1
ATOM 988 N N . TYR A 1 134 ? 6.457 14.325 -5.996 1.00 85.00 134 TYR A N 1
ATOM 989 C CA . TYR A 1 134 ? 7.869 14.106 -5.691 1.00 85.00 134 TYR A CA 1
ATOM 990 C C . TYR A 1 134 ? 8.523 13.119 -6.666 1.00 85.00 134 TYR A C 1
ATOM 992 O O . TYR A 1 134 ? 9.535 13.430 -7.292 1.00 85.00 134 TYR A O 1
ATOM 1000 N N . SER A 1 135 ? 7.925 11.939 -6.828 1.00 87.94 135 SER A N 1
ATOM 1001 C CA . SER A 1 135 ? 8.523 10.826 -7.575 1.00 87.94 135 SER A CA 1
ATOM 1002 C C . SER A 1 135 ? 8.529 11.054 -9.090 1.00 87.94 135 SER A C 1
ATOM 1004 O O . SER A 1 135 ? 9.337 10.473 -9.807 1.00 87.94 135 SER A O 1
ATOM 1006 N N . SER A 1 136 ? 7.640 11.907 -9.604 1.00 84.56 136 SER A N 1
ATOM 1007 C CA . SER A 1 136 ? 7.605 12.299 -11.019 1.00 84.56 136 SER A CA 1
ATOM 1008 C C . SER A 1 136 ? 8.490 13.508 -11.342 1.00 84.56 136 SER A C 1
ATOM 1010 O O . SER A 1 136 ? 8.696 13.814 -12.519 1.00 84.56 136 SER A O 1
ATOM 1012 N N . ASN A 1 137 ? 9.061 14.170 -10.332 1.00 81.62 137 ASN A N 1
ATOM 1013 C CA . ASN A 1 137 ? 9.973 15.289 -10.523 1.00 81.62 137 ASN A CA 1
ATOM 1014 C C . ASN A 1 137 ? 11.383 14.776 -10.877 1.00 81.62 137 ASN A C 1
ATOM 1016 O O . ASN A 1 137 ? 11.985 14.099 -10.046 1.00 81.62 137 ASN A O 1
ATOM 1020 N N . PRO A 1 138 ? 11.976 15.134 -12.035 1.00 81.25 138 PRO A N 1
ATOM 1021 C CA . PRO A 1 138 ? 13.327 14.698 -12.414 1.00 81.25 138 PRO A CA 1
ATOM 1022 C C . PRO A 1 138 ? 14.429 15.134 -11.433 1.00 81.25 138 PRO A C 1
ATOM 1024 O O . PRO A 1 138 ? 15.529 14.586 -11.459 1.00 81.25 138 PRO A O 1
ATOM 1027 N N . TYR A 1 139 ? 14.136 16.091 -10.550 1.00 78.62 139 TYR A N 1
ATOM 1028 C CA . TYR A 1 139 ? 15.016 16.547 -9.476 1.00 78.62 139 TYR A CA 1
ATOM 1029 C C . TYR A 1 139 ? 14.831 15.789 -8.146 1.00 78.62 139 TYR A C 1
ATOM 1031 O O . TYR A 1 139 ? 15.515 16.087 -7.169 1.00 78.62 139 TYR A O 1
ATOM 1039 N N . GLY A 1 140 ? 13.927 14.808 -8.075 1.00 72.88 140 GLY A N 1
ATOM 1040 C CA . GLY A 1 140 ? 13.777 13.903 -6.934 1.00 72.88 140 GLY A CA 1
ATOM 1041 C C . GLY A 1 140 ? 14.914 12.8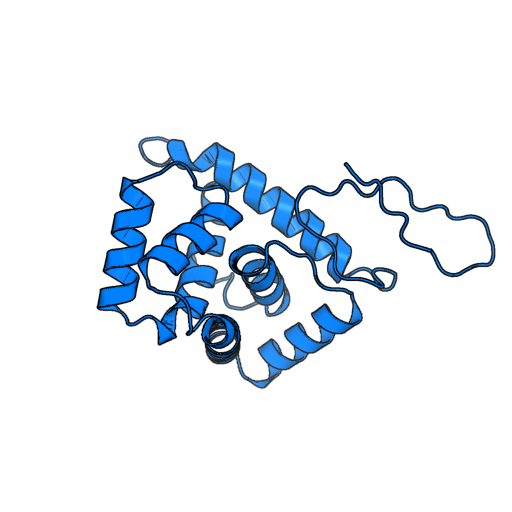80 -6.894 1.00 72.88 140 GLY A C 1
ATOM 1042 O O . GLY A 1 140 ? 14.792 11.788 -7.447 1.00 72.88 140 GLY A O 1
ATOM 1043 N N . LEU A 1 141 ? 16.041 13.240 -6.272 1.00 74.31 141 LEU A N 1
ATOM 1044 C CA . LEU A 1 141 ? 17.277 12.442 -6.316 1.00 74.31 141 LEU A CA 1
ATOM 1045 C C . LEU A 1 141 ? 17.351 11.318 -5.268 1.00 74.31 141 LEU A C 1
ATOM 1047 O O . LEU A 1 141 ? 18.182 10.421 -5.401 1.00 74.31 141 LEU A O 1
ATOM 1051 N N . VAL A 1 142 ? 16.502 11.340 -4.238 1.00 75.44 142 VAL A N 1
ATOM 1052 C CA . VAL A 1 142 ? 16.545 10.397 -3.105 1.00 75.44 142 VAL A CA 1
ATOM 1053 C C . VAL A 1 142 ? 15.155 9.848 -2.788 1.00 75.44 142 VAL A C 1
ATOM 1055 O O . VAL A 1 142 ? 14.166 10.331 -3.318 1.00 75.44 142 VAL A O 1
ATOM 1058 N N . THR A 1 143 ? 15.068 8.805 -1.965 1.00 75.88 143 THR A N 1
ATOM 1059 C CA . THR A 1 143 ? 13.782 8.331 -1.432 1.00 75.88 143 THR A CA 1
ATOM 1060 C C . THR A 1 143 ? 13.378 9.201 -0.246 1.00 75.88 143 THR A C 1
ATOM 1062 O O . THR A 1 143 ? 14.219 9.516 0.597 1.00 75.88 143 THR A O 1
ATOM 1065 N N . PHE A 1 144 ? 12.103 9.571 -0.165 1.00 72.31 144 PHE A N 1
ATOM 1066 C CA . PHE A 1 144 ? 11.594 10.514 0.825 1.00 72.31 144 PHE A CA 1
ATOM 1067 C C . PHE A 1 144 ? 10.492 9.879 1.696 1.00 72.31 144 PHE A C 1
ATOM 1069 O O . PHE A 1 144 ? 9.555 9.306 1.141 1.00 72.31 144 PHE A O 1
ATOM 1076 N N . PRO A 1 145 ? 10.580 9.925 3.038 1.00 67.75 145 PRO A N 1
ATOM 1077 C CA . PRO A 1 145 ? 9.560 9.355 3.924 1.00 67.75 145 PRO A CA 1
ATOM 1078 C C . PRO A 1 145 ? 8.257 10.177 3.941 1.00 67.75 145 PRO A C 1
ATOM 1080 O O . PRO A 1 145 ? 8.238 11.346 3.556 1.00 67.75 145 PRO A O 1
ATOM 1083 N N . ALA A 1 146 ? 7.169 9.565 4.410 1.00 60.62 146 ALA A N 1
ATOM 1084 C CA . ALA A 1 146 ? 5.880 10.215 4.656 1.00 60.62 146 ALA A CA 1
ATOM 1085 C C . ALA A 1 146 ? 5.953 11.406 5.608 1.00 60.62 146 ALA A C 1
ATOM 1087 O O . ALA A 1 146 ? 6.781 11.429 6.517 1.00 60.62 146 ALA A O 1
ATOM 1088 N N . GLY A 1 147 ? 5.050 12.376 5.439 1.00 49.25 147 GLY A N 1
ATOM 1089 C CA . GLY A 1 147 ? 4.885 13.492 6.378 1.00 49.25 147 GLY A CA 1
ATOM 1090 C C . GLY A 1 147 ? 6.053 14.487 6.428 1.00 49.25 147 GLY A C 1
ATOM 1091 O O . GLY A 1 147 ? 5.954 15.513 7.101 1.00 49.25 147 GLY A O 1
ATOM 1092 N N . GLY A 1 148 ? 7.144 14.239 5.698 1.00 47.12 148 GLY A N 1
ATOM 1093 C CA . GLY A 1 148 ? 8.203 15.219 5.505 1.00 47.12 148 GLY A CA 1
ATOM 1094 C C . GLY A 1 148 ? 7.677 16.406 4.698 1.00 47.12 148 GLY A C 1
ATOM 1095 O O . GLY A 1 148 ? 7.098 16.252 3.625 1.00 47.12 148 GLY A O 1
ATOM 1096 N N . THR A 1 149 ? 7.871 17.617 5.208 1.00 39.94 149 THR A N 1
ATOM 1097 C CA . THR A 1 149 ? 7.567 18.827 4.439 1.00 39.94 149 THR A CA 1
ATOM 1098 C C . THR A 1 149 ? 8.771 19.154 3.561 1.00 39.94 149 THR A C 1
ATOM 1100 O O . THR A 1 149 ? 9.888 19.266 4.066 1.00 39.94 149 THR A O 1
ATOM 1103 N N . LEU A 1 150 ? 8.567 19.332 2.252 1.00 43.78 150 LEU A N 1
ATOM 1104 C CA . LEU A 1 150 ? 9.595 19.900 1.378 1.00 43.78 150 LEU A CA 1
ATOM 1105 C C . LEU A 1 150 ? 9.768 21.384 1.730 1.00 43.78 150 LEU A C 1
ATOM 1107 O O . LEU A 1 150 ? 9.013 22.236 1.262 1.00 43.78 150 LEU A O 1
ATOM 1111 N N . VAL A 1 151 ? 10.747 21.707 2.573 1.00 35.38 151 VAL A N 1
ATOM 1112 C CA . VAL A 1 151 ? 11.105 23.098 2.869 1.00 35.38 151 VAL A CA 1
ATOM 1113 C C . VAL A 1 151 ? 12.164 23.548 1.863 1.00 35.38 151 VAL A C 1
ATOM 1115 O O . VAL A 1 151 ? 13.357 23.371 2.075 1.00 35.38 151 VAL A O 1
ATOM 1118 N N . GLY A 1 152 ? 11.707 24.143 0.759 1.00 39.91 152 GLY A N 1
ATOM 1119 C CA . GLY A 1 152 ? 12.543 24.926 -0.154 1.00 39.91 152 GLY A CA 1
ATOM 1120 C C . GLY A 1 152 ? 13.096 24.176 -1.369 1.00 39.91 152 GLY A C 1
ATOM 1121 O O . GLY A 1 152 ? 13.948 23.301 -1.265 1.00 39.91 152 GLY A O 1
ATOM 1122 N N . VAL A 1 153 ? 12.682 24.626 -2.557 1.00 40.50 153 VAL A N 1
ATOM 1123 C CA . VAL A 1 153 ? 13.513 24.560 -3.764 1.00 40.50 153 VAL A CA 1
ATOM 1124 C C . VAL A 1 153 ? 14.359 25.833 -3.745 1.00 40.50 153 VAL A C 1
ATOM 1126 O O . VAL A 1 153 ? 13.876 26.898 -4.125 1.00 40.50 153 VAL A O 1
ATOM 1129 N N . LEU A 1 154 ? 15.599 25.766 -3.257 1.00 39.53 154 LEU A N 1
ATOM 1130 C CA . LEU A 1 154 ? 16.555 26.848 -3.499 1.00 39.53 154 LEU A CA 1
ATOM 1131 C C . LEU A 1 154 ? 16.968 26.767 -4.968 1.00 39.53 154 LEU A C 1
ATOM 1133 O O . LEU A 1 154 ? 17.860 26.010 -5.340 1.00 39.53 154 LEU A O 1
ATOM 1137 N N . VAL A 1 155 ? 16.280 27.538 -5.809 1.00 42.97 155 VAL A N 1
ATOM 1138 C CA . VAL A 1 155 ? 16.802 27.924 -7.118 1.00 42.97 155 VAL A CA 1
ATOM 1139 C C . VAL A 1 155 ? 17.791 29.061 -6.857 1.00 42.97 155 VAL A C 1
ATOM 1141 O O . VAL A 1 155 ? 17.447 30.227 -7.020 1.00 42.97 155 VAL A O 1
ATOM 1144 N N . ASP A 1 156 ? 18.992 28.744 -6.374 1.00 39.50 156 ASP A N 1
ATOM 1145 C CA . ASP A 1 156 ? 20.112 29.658 -6.597 1.00 39.50 156 ASP A CA 1
ATOM 1146 C C . ASP A 1 156 ? 20.779 29.240 -7.904 1.00 39.50 156 ASP A C 1
ATOM 1148 O O . ASP A 1 156 ? 21.029 28.056 -8.152 1.00 39.50 156 ASP A O 1
ATOM 1152 N N . GLY A 1 157 ? 20.934 30.204 -8.800 1.00 46.38 157 GLY A N 1
ATOM 1153 C CA . GLY A 1 157 ? 21.344 29.968 -10.171 1.00 46.38 157 GLY A CA 1
ATOM 1154 C C . GLY A 1 157 ? 22.651 29.176 -10.239 1.00 46.38 157 GLY A C 1
ATOM 1155 O O . GLY A 1 157 ? 23.626 29.510 -9.578 1.00 46.38 157 GLY A O 1
ATOM 1156 N N . ALA A 1 158 ? 22.668 28.174 -11.123 1.00 44.09 158 ALA A N 1
ATOM 1157 C CA . ALA A 1 158 ? 23.844 27.427 -11.589 1.00 44.09 158 ALA A CA 1
ATOM 1158 C C . ALA A 1 158 ? 24.323 26.190 -10.789 1.00 44.09 158 ALA A C 1
ATOM 1160 O O . ALA A 1 158 ? 25.476 25.787 -10.945 1.00 44.09 158 ALA A O 1
ATOM 1161 N N . GLY A 1 159 ? 23.451 25.495 -10.050 1.00 42.47 159 GLY A N 1
ATOM 1162 C CA . GLY A 1 159 ? 23.739 24.146 -9.526 1.00 42.47 159 GLY A CA 1
ATOM 1163 C C . GLY A 1 159 ? 22.535 23.194 -9.597 1.00 42.47 159 GLY A C 1
ATOM 1164 O O . GLY A 1 159 ? 21.398 23.670 -9.604 1.00 42.47 159 GLY A O 1
ATOM 1165 N N . PRO A 1 160 ? 22.732 21.858 -9.678 1.00 38.50 160 PRO A N 1
ATOM 1166 C CA . PRO A 1 160 ? 21.624 20.919 -9.546 1.00 38.50 160 PRO A CA 1
ATOM 1167 C C . PRO A 1 160 ? 21.011 21.042 -8.138 1.00 38.50 160 PRO A C 1
ATOM 1169 O O . PRO A 1 160 ? 21.753 21.181 -7.163 1.00 38.50 160 PRO A O 1
ATOM 1172 N N . PRO A 1 161 ? 19.675 21.000 -8.013 1.00 44.91 161 PRO A N 1
ATOM 1173 C CA . PRO A 1 161 ? 18.995 21.167 -6.734 1.00 44.91 161 PRO A CA 1
ATOM 1174 C C . PRO A 1 161 ? 19.412 20.073 -5.748 1.00 44.91 161 PRO A C 1
ATOM 1176 O O . PRO A 1 161 ? 19.375 18.882 -6.060 1.00 44.91 161 PRO A O 1
ATOM 1179 N N . VAL A 1 162 ? 19.798 20.490 -4.544 1.00 42.53 162 VAL A N 1
ATOM 1180 C CA . VAL A 1 162 ? 20.136 19.595 -3.435 1.00 42.53 162 VAL A CA 1
ATOM 1181 C C . VAL A 1 162 ? 18.925 19.528 -2.511 1.00 42.53 162 VAL A C 1
ATOM 1183 O O . VAL A 1 162 ? 18.478 20.552 -2.000 1.00 42.53 162 VAL A O 1
ATOM 1186 N N . ALA A 1 163 ? 18.376 18.330 -2.309 1.00 43.72 163 ALA A N 1
ATOM 1187 C CA . ALA A 1 163 ? 17.317 18.117 -1.329 1.00 43.72 163 ALA A CA 1
ATOM 1188 C C . ALA A 1 163 ? 17.885 18.345 0.081 1.00 43.72 163 ALA A C 1
ATOM 1190 O O . ALA A 1 163 ? 18.777 17.616 0.513 1.00 43.72 163 ALA A O 1
ATOM 1191 N N . VAL A 1 164 ? 17.385 19.359 0.791 1.00 40.56 164 VAL A N 1
ATOM 1192 C CA . VAL A 1 164 ? 17.756 19.624 2.186 1.00 40.56 164 VAL A CA 1
ATOM 1193 C C . VAL A 1 164 ? 16.685 19.035 3.100 1.00 40.56 164 VAL A C 1
ATOM 1195 O O . VAL A 1 164 ? 15.506 19.368 3.002 1.00 40.56 164 VAL A O 1
ATOM 1198 N N . GLN A 1 165 ? 17.110 18.129 3.978 1.00 41.72 165 GLN A N 1
ATOM 1199 C CA . GLN A 1 165 ? 16.284 17.498 5.001 1.00 41.72 165 GLN A CA 1
ATOM 1200 C C . GLN A 1 165 ? 16.097 18.462 6.181 1.00 41.72 165 GLN A C 1
ATOM 1202 O O . GLN A 1 165 ? 17.079 18.880 6.791 1.00 41.72 165 GLN A O 1
ATOM 1207 N N . ALA A 1 166 ? 14.854 18.763 6.555 1.00 31.73 166 ALA A N 1
ATOM 1208 C CA . ALA A 1 166 ? 14.558 19.187 7.919 1.00 31.73 166 ALA A CA 1
ATOM 1209 C C . ALA A 1 166 ? 14.307 17.915 8.740 1.00 31.73 166 ALA A C 1
ATOM 1211 O O . ALA A 1 166 ? 13.317 17.218 8.522 1.00 31.73 166 ALA A O 1
ATOM 1212 N N . GLY A 1 167 ? 15.261 17.556 9.602 1.00 33.03 167 GLY A N 1
ATOM 1213 C CA . GLY A 1 167 ? 15.058 16.519 10.611 1.00 33.03 167 GLY A CA 1
ATOM 1214 C C . GLY A 1 167 ? 14.110 17.021 11.699 1.00 33.03 167 GLY A C 1
ATOM 1215 O O . GLY A 1 167 ? 14.126 18.213 12.013 1.00 33.03 167 GLY A O 1
ATOM 1216 N N . PHE A 1 168 ? 13.294 16.116 12.239 1.00 32.69 168 PHE A N 1
ATOM 1217 C CA . PHE A 1 168 ? 12.666 16.312 13.545 1.00 32.69 168 PHE A CA 1
ATOM 1218 C C . PHE A 1 168 ? 13.706 16.116 14.649 1.00 32.69 168 PHE A C 1
ATOM 1220 O O . PHE A 1 168 ? 14.535 15.186 14.503 1.00 32.69 168 PHE A O 1
#

Foldseek 3Di:
DLPPQQPQLLLLLLLLCLQQVQKQFFQVVSVVSSVVCVVVPSQVSLLVSLVVVVVDQLLRLLCSRCVSLVVPPDVPSSVVSSVVCVVVPSSNSSVVSSVVLSVLLVCCVPDDPSVSSNVSNVLSVVQSVVSSVLNNDNLRGGMGHHPFDQDDQPPPDDDRTDRDGDDD

Sequence (168 aa):
MAQTLFDDPRAATTILNRAFTDQSPSYAAFNNQVAMATSMGLEAFALEFGARFAGLSEDQLSTHLLGNLGALPNAGLQTALKDYLVFVGKAQVGIVALQLGQILSGLEHATGEQAVFHAAAVAWNKELADAYAYSSNPYGLVTFPAGGTLVGVLVDGAGPPVAVQAGF

Radius of gyration: 16.71 Å; chains: 1; bounding box: 47×47×34 Å